Protein AF-A0A3Q2L7M7-F1 (afdb_monomer_lite)

pLDDT: mean 75.56, std 15.49, range [42.56, 92.5]

Sequence (85 aa):
MASSSGGGAAAGAAAANLNAVRETMDVLLEISRILNTGLDMETLSICVRLCEQGINPEALSSVIKELRKATEALKLPCTFAGILG

InterPro domains:
  IPR022214 Mitotic-spindle organizing protein 1 [PF12554] (22-68)
  IPR022214 Mitotic-spindle organizing protein 1 [PTHR28520] (13-74)

Structure (mmCIF, N/CA/C/O backbone):
data_AF-A0A3Q2L7M7-F1
#
_entry.id   AF-A0A3Q2L7M7-F1
#
loop_
_atom_site.group_PDB
_atom_site.id
_atom_site.type_symbol
_atom_site.label_atom_id
_atom_site.label_alt_id
_atom_site.label_comp_id
_atom_site.label_asym_id
_atom_site.label_entity_id
_atom_site.label_seq_id
_atom_site.pdbx_PDB_ins_code
_atom_site.Cartn_x
_atom_site.Cartn_y
_atom_site.Cartn_z
_atom_site.occupancy
_atom_site.B_iso_or_equiv
_atom_site.auth_seq_id
_atom_site.auth_comp_id
_atom_site.auth_asym_id
_atom_site.auth_atom_id
_atom_site.pdbx_PDB_model_num
ATOM 1 N N . MET A 1 1 ? 2.421 -1.820 -53.160 1.00 46.50 1 MET A N 1
ATOM 2 C CA . MET A 1 1 ? 2.563 -2.982 -52.257 1.00 46.50 1 MET A CA 1
ATOM 3 C C . MET A 1 1 ? 3.029 -2.474 -50.898 1.00 46.50 1 MET A C 1
ATOM 5 O O . MET A 1 1 ? 3.990 -1.724 -50.887 1.00 46.50 1 MET A O 1
ATOM 9 N N . ALA A 1 2 ? 2.286 -2.843 -49.842 1.00 46.72 2 ALA A N 1
ATOM 10 C CA . ALA A 1 2 ? 2.568 -2.811 -48.390 1.00 46.72 2 ALA A CA 1
ATOM 11 C C . ALA A 1 2 ? 3.254 -1.553 -47.798 1.00 46.72 2 ALA A C 1
ATOM 13 O O . ALA A 1 2 ? 4.433 -1.318 -48.011 1.00 46.72 2 ALA A O 1
ATOM 14 N N . SER A 1 3 ? 2.519 -0.659 -47.127 1.00 59.88 3 SER A N 1
ATOM 15 C CA . SER A 1 3 ? 2.149 -0.717 -45.692 1.00 59.88 3 SER A CA 1
ATOM 16 C C . SER A 1 3 ? 3.321 -0.448 -44.739 1.00 59.88 3 SER A C 1
ATOM 18 O O . SER A 1 3 ? 4.117 -1.336 -44.464 1.00 59.88 3 SER A O 1
ATOM 20 N N . SER A 1 4 ? 3.359 0.748 -44.144 1.00 53.91 4 SER A N 1
ATOM 21 C CA . SER A 1 4 ? 4.153 1.039 -42.942 1.00 53.91 4 SER A CA 1
ATOM 22 C C . SER A 1 4 ? 3.262 1.695 -41.883 1.00 53.91 4 SER A C 1
ATOM 24 O O . SER A 1 4 ? 3.315 2.897 -41.627 1.00 53.91 4 SER A O 1
ATOM 26 N N . SER A 1 5 ? 2.389 0.886 -41.285 1.00 61.41 5 SER A N 1
ATOM 27 C CA . SER A 1 5 ? 1.625 1.220 -40.084 1.00 61.41 5 SER A CA 1
ATOM 28 C C . SER A 1 5 ? 2.528 1.078 -38.851 1.00 61.41 5 SER A C 1
ATOM 30 O O . SER A 1 5 ? 2.571 0.025 -38.221 1.00 61.41 5 SER A O 1
ATOM 32 N N . GLY A 1 6 ? 3.281 2.129 -38.523 1.00 52.97 6 GLY A N 1
ATOM 33 C CA . GLY A 1 6 ? 4.198 2.170 -37.374 1.00 52.97 6 GLY A CA 1
ATOM 34 C C . GLY A 1 6 ? 3.632 2.831 -36.109 1.00 52.97 6 GLY A C 1
ATOM 35 O O . GLY A 1 6 ? 4.408 3.320 -35.299 1.00 52.97 6 GLY A O 1
ATOM 36 N N . GLY A 1 7 ? 2.306 2.909 -35.941 1.00 49.69 7 GLY A N 1
ATOM 37 C CA . GLY A 1 7 ? 1.666 3.653 -34.837 1.00 49.69 7 GLY A CA 1
ATOM 38 C C . GLY A 1 7 ? 1.266 2.840 -33.593 1.00 49.69 7 GLY A C 1
ATOM 39 O O . GLY A 1 7 ? 0.767 3.422 -32.637 1.00 49.69 7 GLY A O 1
ATOM 40 N N . GLY A 1 8 ? 1.438 1.511 -33.583 1.00 49.66 8 GLY A N 1
ATOM 41 C CA . GLY A 1 8 ? 0.818 0.631 -32.572 1.00 49.66 8 GLY A CA 1
ATOM 42 C C . GLY A 1 8 ? 1.666 0.240 -31.349 1.00 49.66 8 GLY A C 1
ATOM 43 O O . GLY A 1 8 ? 1.109 -0.222 -30.357 1.00 49.66 8 GLY A O 1
ATOM 44 N N . ALA A 1 9 ? 2.993 0.406 -31.377 1.00 50.00 9 ALA A N 1
ATOM 45 C CA . ALA A 1 9 ? 3.868 -0.180 -30.348 1.00 50.00 9 ALA A CA 1
ATOM 46 C C . ALA A 1 9 ? 3.841 0.563 -28.994 1.00 50.00 9 ALA A C 1
ATOM 48 O O . ALA A 1 9 ? 3.942 -0.068 -27.943 1.00 50.00 9 ALA A O 1
ATOM 49 N N . ALA A 1 10 ? 3.648 1.887 -28.992 1.00 50.56 10 ALA A N 1
ATOM 50 C CA . ALA A 1 10 ? 3.655 2.682 -27.758 1.00 50.56 10 ALA A CA 1
ATOM 51 C C . ALA A 1 10 ? 2.393 2.476 -26.892 1.00 50.56 10 ALA A C 1
ATOM 53 O O . ALA A 1 10 ? 2.475 2.513 -25.666 1.00 50.56 10 ALA A O 1
ATOM 54 N N . ALA A 1 11 ? 1.236 2.200 -27.509 1.00 53.50 11 ALA A N 1
ATOM 55 C CA . ALA A 1 11 ? -0.013 1.942 -26.784 1.00 53.50 11 ALA A CA 1
ATOM 56 C C . ALA A 1 11 ? -0.021 0.560 -26.102 1.00 53.50 11 ALA A C 1
ATOM 58 O O . ALA A 1 11 ? -0.522 0.423 -24.986 1.00 53.50 11 ALA A O 1
ATOM 59 N N . GLY A 1 12 ? 0.583 -0.453 -26.738 1.00 56.66 12 GLY A N 1
ATOM 60 C CA . GLY A 1 12 ? 0.698 -1.799 -26.167 1.00 56.66 12 GLY A CA 1
ATOM 61 C C . GLY A 1 12 ? 1.587 -1.851 -24.919 1.00 56.66 12 GLY A C 1
ATOM 62 O O . GLY A 1 12 ? 1.242 -2.520 -23.947 1.00 56.66 12 GLY A O 1
ATOM 63 N N . ALA A 1 13 ? 2.688 -1.093 -24.907 1.00 60.91 13 ALA A N 1
ATOM 64 C CA . ALA A 1 13 ? 3.602 -1.036 -23.764 1.00 60.91 13 ALA A CA 1
ATOM 65 C C . ALA A 1 13 ? 2.966 -0.379 -22.524 1.00 60.91 13 ALA A C 1
ATOM 67 O O . ALA A 1 13 ? 3.143 -0.864 -21.408 1.00 60.91 13 ALA A O 1
ATOM 68 N N . ALA A 1 14 ? 2.178 0.686 -22.710 1.00 65.56 14 ALA A N 1
ATOM 69 C CA . ALA A 1 14 ? 1.476 1.346 -21.609 1.00 65.56 14 ALA A CA 1
ATOM 70 C C . ALA A 1 14 ? 0.408 0.436 -20.975 1.00 65.56 14 ALA A C 1
ATOM 72 O O . ALA A 1 14 ? 0.308 0.366 -19.752 1.00 65.56 14 ALA A O 1
ATOM 73 N N . ALA A 1 15 ? -0.345 -0.309 -21.792 1.00 70.94 15 ALA A N 1
ATOM 74 C CA . ALA A 1 15 ? -1.343 -1.261 -21.303 1.00 70.94 15 ALA A CA 1
ATOM 75 C C . ALA A 1 15 ? -0.708 -2.430 -20.528 1.00 70.94 15 ALA A C 1
ATOM 77 O O . ALA A 1 15 ? -1.208 -2.811 -19.471 1.00 70.94 15 ALA A O 1
ATOM 78 N N . ALA A 1 16 ? 0.424 -2.957 -21.009 1.00 79.94 16 ALA A N 1
ATOM 79 C CA . ALA A 1 16 ? 1.170 -4.000 -20.307 1.00 79.94 16 ALA A CA 1
ATOM 80 C C . ALA A 1 16 ? 1.697 -3.515 -18.945 1.00 79.94 16 ALA A C 1
ATOM 82 O O . ALA A 1 16 ? 1.601 -4.238 -17.957 1.00 79.94 16 ALA A O 1
ATOM 83 N N . ASN A 1 17 ? 2.189 -2.274 -18.872 1.00 84.25 17 ASN A N 1
ATOM 84 C CA . ASN A 1 17 ? 2.674 -1.696 -17.620 1.00 84.25 17 ASN A CA 1
ATOM 85 C C . ASN A 1 17 ? 1.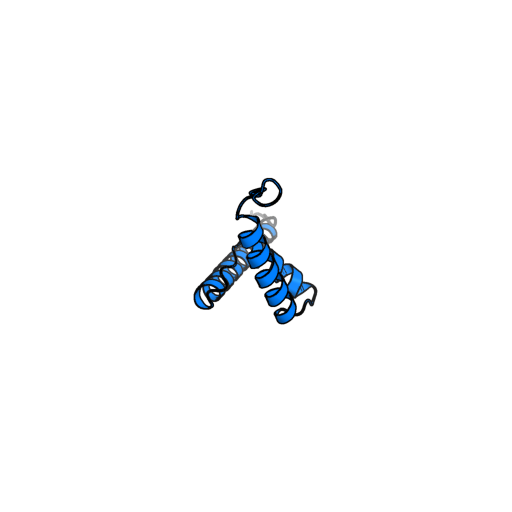546 -1.507 -16.591 1.00 84.25 17 ASN A C 1
ATOM 87 O O . ASN A 1 17 ? 1.723 -1.810 -15.416 1.00 84.25 17 ASN A O 1
ATOM 91 N N . LEU A 1 18 ? 0.365 -1.056 -17.025 1.00 83.94 18 LEU A N 1
ATOM 92 C CA . LEU A 1 18 ? -0.798 -0.928 -16.140 1.00 83.94 18 LEU A CA 1
ATOM 93 C C . LEU A 1 18 ? -1.264 -2.287 -15.600 1.00 83.94 18 LEU A C 1
ATOM 95 O O . LEU A 1 18 ? -1.616 -2.375 -14.425 1.00 83.94 18 LEU A O 1
ATOM 99 N N . ASN A 1 19 ? -1.226 -3.342 -16.422 1.00 87.69 19 ASN A N 1
ATOM 100 C CA . ASN A 1 19 ? -1.518 -4.701 -15.962 1.00 87.69 19 ASN A CA 1
ATOM 101 C C . ASN A 1 19 ? -0.492 -5.181 -14.930 1.00 87.69 19 ASN A C 1
ATOM 103 O O . ASN A 1 19 ? -0.891 -5.664 -13.876 1.00 87.69 19 ASN A O 1
ATOM 107 N N . ALA A 1 20 ? 0.803 -4.967 -15.177 1.00 88.44 20 ALA A N 1
ATOM 108 C CA . ALA A 1 20 ? 1.859 -5.343 -14.237 1.00 88.44 20 ALA A CA 1
ATOM 109 C C . ALA A 1 20 ? 1.723 -4.620 -12.884 1.00 88.44 20 ALA A C 1
ATOM 111 O O . ALA A 1 20 ? 1.860 -5.238 -11.828 1.00 88.44 20 ALA A O 1
ATOM 112 N N . VAL A 1 21 ? 1.404 -3.319 -12.892 1.00 88.06 21 VAL A N 1
ATOM 113 C CA . VAL A 1 21 ? 1.149 -2.551 -11.660 1.00 88.06 21 VAL A CA 1
ATOM 114 C C . VAL A 1 21 ? -0.054 -3.116 -10.910 1.00 88.06 21 VAL A C 1
ATOM 116 O O . VAL A 1 21 ? -0.003 -3.262 -9.690 1.00 88.06 21 VAL A O 1
ATOM 119 N N . ARG A 1 22 ? -1.125 -3.455 -11.630 1.00 88.19 22 ARG A N 1
ATOM 120 C CA . ARG A 1 22 ? -2.348 -3.995 -11.038 1.00 88.19 22 ARG A CA 1
ATOM 121 C C . ARG A 1 22 ? -2.107 -5.359 -10.390 1.00 88.19 22 ARG A C 1
ATOM 123 O O . ARG A 1 22 ? -2.433 -5.519 -9.220 1.00 88.19 22 ARG A O 1
ATOM 130 N N . GLU A 1 23 ? -1.433 -6.270 -11.092 1.00 90.88 23 GLU A N 1
ATOM 131 C CA . GLU A 1 23 ? -1.006 -7.568 -10.549 1.00 90.88 23 GLU A CA 1
ATOM 132 C C . GLU A 1 23 ? -0.105 -7.400 -9.318 1.00 90.88 23 GLU A C 1
ATOM 134 O O . GLU A 1 23 ? -0.288 -8.076 -8.309 1.00 90.88 23 GLU A O 1
ATOM 139 N N . THR A 1 24 ? 0.833 -6.449 -9.360 1.00 90.38 24 THR A N 1
ATOM 140 C CA . THR A 1 24 ? 1.720 -6.159 -8.223 1.00 90.38 24 THR A CA 1
ATOM 141 C C . THR A 1 24 ? 0.930 -5.672 -7.006 1.00 90.38 24 THR A C 1
ATOM 143 O O . THR A 1 24 ? 1.184 -6.119 -5.887 1.00 90.38 24 THR A O 1
ATOM 146 N N . MET A 1 25 ? -0.046 -4.779 -7.202 1.00 90.62 25 MET A N 1
ATOM 147 C CA . MET A 1 25 ? -0.905 -4.293 -6.117 1.00 90.62 25 MET A CA 1
ATOM 148 C C . MET A 1 25 ? -1.811 -5.390 -5.552 1.00 90.62 25 MET A C 1
ATOM 150 O O . MET A 1 25 ? -1.984 -5.455 -4.335 1.00 90.62 25 MET A O 1
ATOM 154 N N . ASP A 1 26 ? -2.342 -6.272 -6.400 1.00 91.25 26 ASP A N 1
ATOM 155 C CA . ASP A 1 26 ? -3.161 -7.406 -5.965 1.00 91.25 26 ASP A CA 1
ATOM 156 C C . ASP A 1 26 ? -2.348 -8.368 -5.079 1.00 91.25 26 ASP A C 1
ATOM 158 O O . ASP A 1 26 ? -2.792 -8.721 -3.983 1.00 91.25 26 ASP A O 1
ATOM 162 N N . VAL A 1 27 ? -1.112 -8.699 -5.477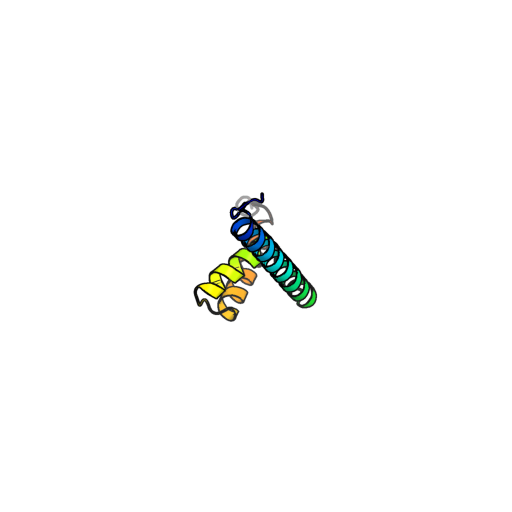 1.00 92.50 27 VAL A N 1
ATOM 163 C CA . VAL A 1 27 ? -0.199 -9.527 -4.667 1.00 92.50 27 VAL A CA 1
ATOM 164 C C . VAL A 1 27 ? 0.140 -8.849 -3.335 1.00 92.50 27 VAL A C 1
ATOM 166 O O . VAL A 1 27 ? 0.110 -9.489 -2.282 1.00 92.50 27 VAL A O 1
ATOM 169 N N . LEU A 1 28 ? 0.432 -7.544 -3.341 1.00 89.31 28 LEU A N 1
ATOM 170 C CA . LEU A 1 28 ? 0.719 -6.786 -2.116 1.00 89.31 28 LEU A CA 1
ATOM 171 C C . LEU A 1 28 ? -0.476 -6.760 -1.150 1.00 89.31 28 LEU A C 1
ATOM 173 O O . LEU A 1 28 ? -0.294 -6.827 0.073 1.00 89.31 28 LEU A O 1
ATOM 177 N N . LEU A 1 29 ? -1.700 -6.685 -1.675 1.00 89.06 29 LEU A N 1
ATOM 178 C CA . LEU A 1 29 ? -2.904 -6.780 -0.858 1.00 89.06 29 LEU A CA 1
ATOM 179 C C . LEU A 1 29 ? -3.105 -8.174 -0.275 1.00 89.06 29 LEU A C 1
ATOM 181 O O . LEU A 1 29 ? -3.523 -8.301 0.876 1.00 89.06 29 LEU A O 1
ATOM 185 N N . GLU A 1 30 ? -2.810 -9.218 -1.040 1.00 90.56 30 GLU A N 1
ATOM 186 C CA . GLU A 1 30 ? -2.907 -10.592 -0.560 1.00 90.56 30 GLU A CA 1
ATOM 187 C C . GLU A 1 30 ? -1.921 -10.852 0.586 1.00 90.56 30 GLU A C 1
ATOM 189 O O . GLU A 1 30 ? -2.316 -11.361 1.637 1.00 90.56 30 GLU A O 1
ATOM 194 N N . ILE A 1 31 ? -0.684 -10.360 0.467 1.00 88.81 31 ILE A N 1
ATOM 195 C CA . ILE A 1 31 ? 0.299 -10.364 1.563 1.00 88.81 31 ILE A CA 1
ATOM 196 C C . ILE A 1 31 ? -0.240 -9.602 2.783 1.00 88.81 31 ILE A C 1
ATOM 198 O O . ILE A 1 31 ? -0.156 -10.083 3.915 1.00 88.81 31 ILE A O 1
ATOM 202 N N . SER A 1 32 ? -0.837 -8.429 2.566 1.00 82.75 32 SER A N 1
ATOM 203 C CA . SER A 1 32 ? -1.422 -7.607 3.634 1.00 82.75 32 SER A CA 1
ATOM 204 C C . SER A 1 32 ? -2.579 -8.307 4.356 1.00 82.75 32 SER A C 1
ATOM 206 O O . SER A 1 32 ? -2.718 -8.170 5.574 1.00 82.75 32 SER A O 1
ATOM 208 N N . ARG A 1 33 ? -3.383 -9.097 3.632 1.00 85.75 33 ARG A N 1
ATOM 209 C CA . ARG A 1 33 ? -4.446 -9.937 4.203 1.00 85.75 33 ARG A CA 1
ATOM 210 C C . ARG A 1 33 ? -3.879 -11.087 5.026 1.00 85.75 33 ARG A C 1
ATOM 212 O O . ARG A 1 33 ? -4.363 -11.312 6.130 1.00 85.75 33 ARG A O 1
ATOM 219 N N . ILE A 1 34 ? -2.839 -11.764 4.537 1.00 88.88 34 ILE A N 1
ATOM 220 C CA . ILE A 1 34 ? -2.164 -12.848 5.273 1.00 88.88 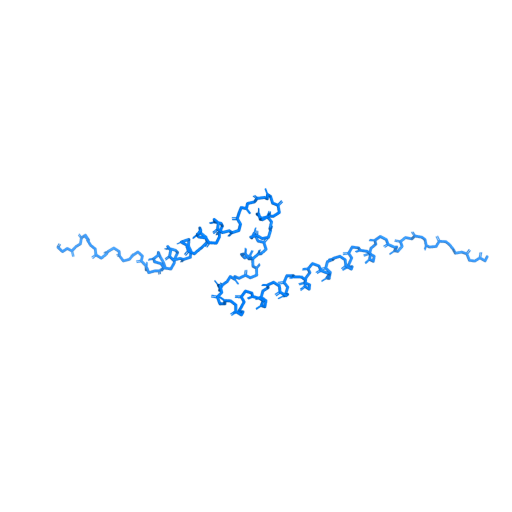34 ILE A CA 1
ATOM 221 C C . ILE A 1 34 ? -1.577 -12.324 6.589 1.00 88.88 34 ILE A C 1
ATOM 223 O O . ILE A 1 34 ? -1.737 -12.947 7.635 1.00 88.88 34 ILE A O 1
ATOM 227 N N . LEU A 1 35 ? -0.942 -11.150 6.555 1.00 81.88 35 LEU A N 1
ATOM 228 C CA . LEU A 1 35 ? -0.379 -10.488 7.736 1.00 81.88 35 LEU A CA 1
ATOM 229 C C . LEU A 1 35 ? -1.431 -9.778 8.603 1.00 81.88 35 LEU A C 1
ATOM 231 O O . LEU A 1 35 ? -1.085 -9.172 9.617 1.00 81.88 35 LEU A O 1
ATOM 235 N N . ASN A 1 36 ? -2.703 -9.832 8.202 1.00 79.00 36 ASN A N 1
ATOM 236 C CA . ASN A 1 36 ? -3.839 -9.205 8.863 1.00 79.00 36 ASN A CA 1
ATOM 237 C C . ASN A 1 36 ? -3.599 -7.722 9.216 1.00 79.00 36 ASN A C 1
ATOM 239 O O . ASN A 1 36 ? -4.023 -7.234 10.264 1.00 79.00 36 ASN A O 1
ATOM 243 N N . THR A 1 37 ? -2.903 -6.987 8.337 1.00 79.06 37 THR A N 1
ATOM 244 C CA . THR A 1 37 ? -2.629 -5.553 8.536 1.00 79.06 37 THR A CA 1
ATOM 245 C C . THR A 1 37 ? -3.899 -4.722 8.394 1.00 79.06 37 THR A C 1
ATOM 247 O O . THR A 1 37 ? -3.977 -3.621 8.934 1.00 79.06 37 THR A O 1
ATOM 250 N N . GLY A 1 38 ? -4.907 -5.242 7.683 1.00 78.19 38 GLY A N 1
ATOM 251 C CA . GLY A 1 38 ? -6.212 -4.617 7.475 1.00 78.19 38 GLY A CA 1
ATOM 252 C C . GLY A 1 38 ? -6.169 -3.345 6.626 1.00 78.19 38 GLY A C 1
ATOM 253 O O . GLY A 1 38 ? -7.062 -2.515 6.771 1.00 78.19 38 GLY A O 1
ATOM 254 N N . LEU A 1 39 ? -5.113 -3.142 5.834 1.00 81.88 39 LEU A N 1
ATOM 255 C CA . LEU A 1 39 ? -4.976 -1.990 4.940 1.00 81.88 39 LEU A CA 1
ATOM 256 C C . LEU A 1 39 ? -5.867 -2.166 3.705 1.00 81.88 39 LEU A C 1
ATOM 258 O O . LEU A 1 39 ? -5.931 -3.253 3.135 1.00 81.88 39 LEU A O 1
ATOM 262 N N . ASP A 1 40 ? -6.546 -1.092 3.307 1.00 85.25 40 ASP A N 1
ATOM 263 C CA . ASP A 1 40 ? -7.374 -1.054 2.099 1.00 85.25 40 ASP A CA 1
ATOM 264 C C . ASP A 1 40 ? -6.522 -0.797 0.838 1.00 85.25 40 ASP A C 1
ATOM 266 O O . ASP A 1 40 ? -5.418 -0.254 0.954 1.00 85.25 40 ASP A O 1
ATOM 270 N N . MET A 1 41 ? -7.033 -1.147 -0.353 1.00 82.75 41 MET A N 1
ATOM 271 C CA . MET A 1 41 ? -6.389 -0.883 -1.655 1.00 82.75 41 MET A CA 1
ATOM 272 C C . MET A 1 41 ? -5.885 0.562 -1.756 1.00 82.75 41 MET A C 1
ATOM 274 O O . MET A 1 41 ? -4.741 0.806 -2.150 1.00 82.75 41 MET A O 1
ATOM 278 N N . GLU A 1 42 ? -6.720 1.530 -1.367 1.00 85.88 42 GLU A N 1
ATOM 279 C CA . GLU A 1 42 ? -6.352 2.944 -1.448 1.00 85.88 42 GLU A CA 1
ATOM 280 C C . GLU A 1 42 ? -5.191 3.269 -0.507 1.00 85.88 42 GLU A C 1
ATOM 282 O O . GLU A 1 42 ? -4.214 3.906 -0.905 1.00 85.88 42 GLU A O 1
ATOM 287 N N . THR A 1 43 ? -5.251 2.767 0.729 1.00 84.62 43 THR A N 1
ATOM 288 C CA . THR A 1 43 ? -4.218 3.024 1.741 1.00 84.62 43 THR A CA 1
ATOM 289 C C . THR A 1 43 ? -2.892 2.391 1.340 1.00 84.62 43 THR A C 1
ATOM 291 O O . THR A 1 43 ? -1.846 3.026 1.464 1.00 84.62 43 THR A O 1
ATOM 294 N N . LEU A 1 44 ? -2.923 1.164 0.816 1.00 87.38 44 LEU A N 1
ATOM 295 C CA . LEU A 1 44 ? -1.732 0.453 0.366 1.00 87.38 44 LEU A CA 1
ATOM 296 C C . LEU A 1 44 ? -1.040 1.207 -0.774 1.00 87.38 44 LEU A C 1
ATOM 298 O O . LEU A 1 44 ? 0.174 1.398 -0.724 1.00 87.38 44 LEU A O 1
ATOM 302 N N . SER A 1 45 ? -1.803 1.723 -1.743 1.00 89.56 45 SER A N 1
ATOM 303 C CA . SER A 1 45 ? -1.244 2.514 -2.848 1.00 89.56 45 SER A CA 1
ATOM 304 C C . SER A 1 45 ? -0.510 3.773 -2.362 1.00 89.56 45 SER A C 1
ATOM 306 O O . SER A 1 45 ? 0.563 4.112 -2.863 1.00 89.56 45 SER A O 1
ATOM 308 N N . ILE A 1 46 ? -1.041 4.437 -1.328 1.00 89.19 46 ILE A N 1
ATOM 309 C CA . ILE A 1 46 ? -0.406 5.600 -0.700 1.00 89.19 46 ILE A CA 1
ATOM 310 C C . ILE A 1 46 ? 0.879 5.172 0.016 1.00 89.19 46 ILE A C 1
ATOM 312 O O . ILE A 1 46 ? 1.905 5.830 -0.137 1.00 89.19 46 ILE A O 1
ATOM 316 N N . CYS A 1 47 ? 0.852 4.051 0.744 1.00 88.25 47 CYS A N 1
ATOM 317 C CA . CYS A 1 47 ? 2.033 3.511 1.421 1.00 88.25 47 CYS A CA 1
ATOM 318 C C . CYS A 1 47 ? 3.169 3.235 0.436 1.00 88.25 47 CYS A C 1
ATOM 320 O O . CYS A 1 47 ? 4.304 3.602 0.711 1.00 88.25 47 CYS A O 1
ATOM 322 N N . VAL A 1 48 ? 2.870 2.635 -0.720 1.00 89.12 48 VAL A N 1
ATOM 323 C CA . VAL A 1 48 ? 3.872 2.339 -1.754 1.00 89.12 48 VAL A CA 1
ATOM 324 C C . VAL A 1 48 ? 4.522 3.624 -2.261 1.00 89.12 48 VAL A C 1
ATOM 326 O O . VAL A 1 48 ? 5.745 3.722 -2.258 1.00 89.12 48 VAL A O 1
ATOM 329 N N . ARG A 1 49 ? 3.729 4.653 -2.582 1.00 90.38 49 ARG A N 1
ATOM 330 C CA . ARG A 1 49 ? 4.250 5.957 -3.034 1.00 90.38 49 ARG A CA 1
ATOM 331 C C . ARG A 1 49 ? 5.109 6.654 -1.979 1.00 90.38 49 ARG A C 1
ATOM 333 O O . ARG A 1 49 ? 6.076 7.327 -2.316 1.00 90.38 49 ARG A O 1
ATOM 340 N N . LEU A 1 50 ? 4.755 6.512 -0.704 1.00 88.44 50 LEU A N 1
ATOM 341 C CA . LEU A 1 50 ? 5.538 7.048 0.411 1.00 88.44 50 LEU A CA 1
ATOM 342 C C . LEU A 1 50 ? 6.845 6.262 0.607 1.00 88.44 50 LEU A C 1
ATOM 344 O O . LEU A 1 50 ? 7.901 6.859 0.808 1.00 88.44 50 LEU A O 1
ATOM 348 N N . CYS A 1 51 ? 6.806 4.935 0.486 1.00 87.31 51 CYS A N 1
ATOM 349 C CA . CYS A 1 51 ? 7.999 4.089 0.520 1.00 87.31 51 CYS A CA 1
ATOM 350 C C . CYS A 1 51 ? 8.951 4.390 -0.651 1.00 87.31 51 CYS A C 1
ATOM 352 O O . CYS A 1 51 ? 10.161 4.438 -0.449 1.00 87.31 51 CYS A O 1
ATOM 354 N N . GLU A 1 52 ? 8.429 4.669 -1.850 1.00 88.88 52 GLU A N 1
ATOM 355 C CA . GLU A 1 52 ? 9.219 5.105 -3.015 1.00 88.88 52 GLU A CA 1
ATOM 356 C C . GLU A 1 52 ? 9.944 6.441 -2.775 1.00 88.88 52 GLU A C 1
ATOM 358 O O . GLU A 1 52 ? 11.011 6.675 -3.338 1.00 88.88 52 GLU A O 1
ATOM 363 N N . GLN A 1 53 ? 9.413 7.301 -1.899 1.00 89.75 53 GLN A N 1
ATOM 364 C CA . GLN A 1 53 ? 10.070 8.541 -1.465 1.00 89.75 53 GLN A CA 1
ATOM 365 C C . GLN A 1 53 ? 11.164 8.313 -0.406 1.00 89.75 53 GLN A C 1
ATOM 367 O O . GLN A 1 53 ? 11.776 9.273 0.061 1.00 89.75 53 GLN A O 1
ATOM 372 N N . GLY A 1 54 ? 11.433 7.059 -0.029 1.00 88.25 54 GLY A N 1
ATOM 373 C CA . GLY A 1 54 ? 12.454 6.698 0.955 1.00 88.25 54 GLY A CA 1
ATOM 374 C C . GLY A 1 54 ? 11.970 6.764 2.404 1.00 88.25 54 GLY A C 1
ATOM 375 O O . GLY A 1 54 ? 12.789 6.825 3.321 1.00 88.25 54 GLY A O 1
ATOM 376 N N . ILE A 1 55 ? 10.654 6.763 2.636 1.00 88.75 55 ILE A N 1
ATOM 377 C CA . ILE A 1 55 ? 10.106 6.697 3.993 1.00 88.75 55 ILE A CA 1
ATOM 378 C C . ILE A 1 55 ? 10.339 5.301 4.570 1.00 88.75 55 ILE A C 1
ATOM 380 O O . ILE A 1 55 ? 10.096 4.288 3.916 1.00 88.75 55 ILE A O 1
ATOM 384 N N . ASN A 1 56 ? 10.785 5.252 5.828 1.00 90.31 56 ASN A N 1
ATOM 385 C CA . ASN A 1 56 ? 10.974 3.995 6.537 1.00 90.31 56 ASN A CA 1
ATOM 386 C C . ASN A 1 56 ? 9.613 3.281 6.725 1.00 90.31 56 ASN A C 1
ATOM 388 O O . ASN A 1 56 ? 8.734 3.833 7.403 1.00 90.31 56 ASN A O 1
ATOM 392 N N . PRO A 1 57 ? 9.429 2.060 6.183 1.00 83.62 57 PRO A N 1
ATOM 393 C CA . PRO A 1 57 ? 8.175 1.318 6.298 1.00 83.62 57 PRO A CA 1
ATOM 394 C C . PRO A 1 57 ? 7.796 1.008 7.753 1.00 83.62 57 PRO A C 1
ATOM 396 O O . PRO A 1 57 ? 6.609 0.957 8.074 1.00 83.62 57 PRO A O 1
ATOM 399 N N . GLU A 1 58 ? 8.771 0.854 8.655 1.00 83.25 58 GLU A N 1
ATOM 400 C CA . GLU A 1 58 ? 8.500 0.606 10.075 1.00 83.25 58 GLU A CA 1
ATOM 401 C C . GLU A 1 58 ? 7.805 1.805 10.729 1.00 83.25 58 GLU A C 1
ATOM 403 O O . GLU A 1 58 ? 6.753 1.647 11.357 1.00 83.25 58 GLU A O 1
ATOM 408 N N . ALA A 1 59 ? 8.336 3.013 10.508 1.00 87.31 59 ALA A N 1
ATOM 409 C CA . ALA A 1 59 ? 7.757 4.254 11.018 1.00 87.31 59 ALA A CA 1
ATOM 410 C C . ALA A 1 59 ? 6.361 4.502 10.426 1.00 87.31 59 ALA A C 1
ATOM 412 O O . ALA A 1 59 ? 5.416 4.807 11.155 1.00 87.31 59 ALA A O 1
ATOM 413 N N . LEU A 1 60 ? 6.212 4.290 9.115 1.00 85.12 60 LEU A N 1
ATOM 414 C CA . LEU A 1 60 ? 4.944 4.430 8.402 1.00 85.12 60 LEU A CA 1
ATOM 415 C C . LEU A 1 60 ? 3.882 3.467 8.960 1.00 85.12 60 LEU A C 1
ATOM 417 O O . LEU A 1 60 ? 2.744 3.871 9.202 1.00 85.12 60 LEU A O 1
ATOM 421 N N . SER A 1 61 ? 4.257 2.219 9.254 1.00 83.75 61 SER A N 1
ATOM 422 C CA . SER A 1 61 ? 3.342 1.238 9.846 1.00 83.75 61 SER A CA 1
ATOM 423 C C . SER A 1 61 ? 2.832 1.654 11.231 1.00 83.75 61 SER A C 1
ATOM 425 O O . SER A 1 61 ? 1.662 1.421 11.543 1.00 83.75 61 SER A O 1
ATOM 427 N N . SER A 1 62 ? 3.680 2.287 12.052 1.00 84.56 62 SER A N 1
ATOM 428 C CA . SER A 1 62 ? 3.302 2.769 13.384 1.00 84.56 62 SER A CA 1
ATOM 429 C C . SER A 1 62 ? 2.277 3.893 13.280 1.00 84.56 62 SER A C 1
ATOM 431 O O . SER A 1 62 ? 1.215 3.820 13.896 1.00 84.56 62 SER A O 1
ATOM 433 N N . VAL A 1 63 ? 2.548 4.876 12.417 1.00 85.69 63 VAL A N 1
ATOM 434 C CA . VAL A 1 63 ? 1.650 6.013 12.180 1.00 85.69 63 VAL A CA 1
ATOM 435 C C . VAL A 1 63 ? 0.296 5.539 11.655 1.00 85.69 63 VAL A C 1
ATOM 437 O O . VAL A 1 63 ? -0.740 5.971 12.151 1.00 85.69 63 VAL A O 1
ATOM 440 N N . ILE A 1 64 ? 0.262 4.605 10.701 1.00 84.31 64 ILE A N 1
ATOM 441 C CA . ILE A 1 64 ? -1.010 4.099 10.165 1.00 84.31 64 ILE A CA 1
ATOM 442 C C . ILE A 1 64 ? -1.813 3.336 11.222 1.00 84.31 64 ILE A C 1
ATOM 444 O O . ILE A 1 64 ? -3.033 3.499 11.297 1.00 84.31 64 ILE A O 1
ATOM 448 N N . LYS A 1 65 ? -1.161 2.518 12.056 1.00 82.50 65 LYS A N 1
ATOM 449 C CA . LYS A 1 65 ? -1.836 1.815 13.159 1.00 82.50 65 LYS A CA 1
ATOM 450 C C . LYS A 1 65 ? -2.442 2.802 14.155 1.00 82.50 65 LYS A C 1
ATOM 452 O O . LYS A 1 65 ? -3.596 2.635 14.549 1.00 82.50 65 LYS A O 1
ATOM 457 N N . GLU A 1 66 ? -1.695 3.838 14.526 1.00 83.88 66 GLU A N 1
ATOM 458 C CA . GLU A 1 66 ? -2.174 4.885 15.430 1.00 83.88 66 GLU A CA 1
ATOM 459 C C . GLU A 1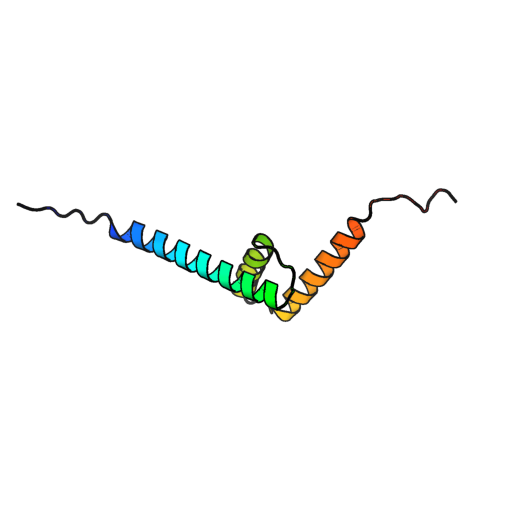 66 ? -3.328 5.687 14.830 1.00 83.88 66 GLU A C 1
ATOM 461 O O . GLU A 1 66 ? -4.351 5.856 15.490 1.00 83.88 66 GLU A O 1
ATOM 466 N N . LEU A 1 67 ? -3.221 6.108 13.566 1.00 84.00 67 LEU A N 1
ATOM 467 C CA . LEU A 1 67 ? -4.281 6.849 12.879 1.00 84.00 67 LEU A CA 1
ATOM 468 C C . LEU A 1 67 ? -5.570 6.035 12.767 1.00 84.00 67 LEU A C 1
ATOM 470 O O . LEU A 1 67 ? -6.656 6.572 12.988 1.00 84.00 67 LEU A O 1
ATOM 474 N N . ARG A 1 68 ? -5.478 4.734 12.475 1.00 81.94 68 ARG A N 1
ATOM 475 C CA . ARG A 1 68 ? -6.656 3.856 12.417 1.00 81.94 68 ARG A CA 1
ATOM 476 C C . ARG A 1 68 ? -7.306 3.689 13.781 1.00 81.94 68 ARG A C 1
ATOM 478 O O . ARG A 1 68 ? -8.518 3.850 13.887 1.00 81.94 68 ARG A O 1
ATOM 485 N N . LYS A 1 69 ? -6.503 3.462 14.824 1.00 80.31 69 LYS A N 1
ATOM 486 C CA . LYS A 1 69 ? -6.985 3.358 16.206 1.00 80.31 69 LYS A CA 1
ATOM 487 C C . LYS A 1 69 ? -7.640 4.659 16.683 1.00 80.31 69 LYS A C 1
ATOM 489 O O . LYS A 1 69 ? -8.703 4.617 17.294 1.00 80.31 69 LYS A O 1
ATOM 494 N N . ALA A 1 70 ? -7.041 5.811 16.380 1.00 79.12 70 ALA A N 1
ATOM 495 C CA . ALA A 1 70 ? -7.602 7.120 16.708 1.00 79.12 70 ALA A CA 1
ATOM 496 C C . ALA A 1 70 ? -8.906 7.384 15.941 1.00 79.12 70 ALA A C 1
ATOM 498 O O . ALA A 1 70 ? -9.868 7.873 16.521 1.00 79.12 70 ALA A O 1
ATOM 499 N N . THR A 1 71 ? -8.966 7.008 14.659 1.00 78.69 71 THR A N 1
ATOM 500 C CA . THR A 1 71 ? -10.170 7.152 13.828 1.00 78.69 71 THR A CA 1
ATOM 501 C C . THR A 1 71 ? -11.309 6.273 14.331 1.00 78.69 71 THR A C 1
ATOM 503 O O . THR A 1 71 ? -12.435 6.748 14.401 1.00 78.69 71 THR A O 1
ATOM 506 N N . GLU A 1 72 ? -11.049 5.022 14.721 1.00 74.38 72 GLU A N 1
ATOM 507 C CA . GLU A 1 72 ? -12.054 4.158 15.358 1.00 74.38 72 GLU A CA 1
ATOM 508 C C . GLU A 1 72 ? -12.521 4.722 16.706 1.00 74.38 72 GLU A C 1
ATOM 510 O O . GLU A 1 72 ? -13.722 4.744 16.972 1.00 74.38 72 GLU A O 1
ATOM 515 N N . ALA A 1 73 ? -11.601 5.255 17.516 1.00 70.50 73 ALA A N 1
ATOM 516 C CA . ALA A 1 73 ? -11.932 5.916 18.779 1.00 70.50 73 ALA A CA 1
ATOM 517 C C . ALA A 1 73 ? -12.764 7.198 18.584 1.00 70.50 73 ALA A C 1
ATOM 519 O O . ALA A 1 73 ? -13.629 7.488 19.401 1.00 70.50 73 ALA A O 1
ATOM 520 N N . LEU A 1 74 ? -12.540 7.937 17.493 1.00 65.44 74 LEU A N 1
ATOM 521 C CA . LEU A 1 74 ? -13.317 9.119 17.093 1.00 65.44 74 LEU A CA 1
ATOM 522 C C . LEU A 1 74 ? -14.643 8.766 16.397 1.00 65.44 74 LEU A C 1
ATOM 524 O O . LEU A 1 74 ? -15.539 9.605 16.323 1.00 65.44 74 LEU A O 1
ATOM 528 N N . LYS A 1 75 ? -14.772 7.547 15.856 1.00 60.06 75 LYS A N 1
ATOM 529 C CA . LYS A 1 75 ? -16.013 7.037 15.249 1.00 60.06 75 LYS A CA 1
ATOM 530 C C . LYS A 1 75 ? -17.034 6.621 16.300 1.00 60.06 75 LYS A C 1
ATOM 532 O O . LYS A 1 75 ? -18.224 6.565 15.989 1.00 60.06 75 LYS A O 1
ATOM 537 N N . LEU A 1 76 ? -16.587 6.366 17.532 1.00 53.00 76 LEU A N 1
ATOM 538 C CA . LEU A 1 76 ? -17.474 6.453 18.682 1.00 53.00 76 LEU A CA 1
ATOM 539 C C . LEU A 1 76 ? -17.911 7.914 18.757 1.00 53.00 76 LEU A C 1
ATOM 541 O O . LEU A 1 76 ? -17.054 8.792 18.854 1.00 53.00 76 LEU A O 1
ATOM 545 N N . PRO A 1 77 ? -19.211 8.181 18.583 1.00 45.44 77 PRO A N 1
ATOM 546 C CA . PRO A 1 77 ? -19.698 9.512 18.315 1.00 45.44 77 PRO A CA 1
ATOM 547 C C . PRO A 1 77 ? -19.201 10.482 19.371 1.00 45.44 77 PRO A C 1
ATOM 549 O O . PRO A 1 77 ? -18.944 10.135 20.522 1.00 45.44 77 PRO A O 1
ATOM 552 N N . CYS A 1 78 ? -19.173 11.731 18.943 1.00 42.56 78 CYS A N 1
ATOM 553 C CA . CYS A 1 78 ? -19.355 12.912 19.754 1.00 42.56 78 CYS A CA 1
ATOM 554 C C . CYS A 1 78 ? -20.611 12.783 20.658 1.00 42.56 78 CYS A C 1
ATOM 556 O O . CYS A 1 78 ? -21.554 13.558 20.549 1.00 42.56 78 CYS A O 1
ATOM 558 N N . THR A 1 79 ? -20.674 11.803 21.561 1.00 51.31 79 THR A N 1
ATOM 559 C CA . THR A 1 79 ? -21.494 11.883 22.755 1.00 51.31 79 THR A CA 1
ATOM 560 C C . THR A 1 79 ? -20.698 12.756 23.692 1.00 51.31 79 THR A C 1
ATOM 562 O O . THR A 1 79 ? -19.838 12.313 24.448 1.00 51.31 79 THR A O 1
ATOM 565 N N . PHE A 1 80 ? -20.972 14.039 23.538 1.00 51.62 80 PHE A N 1
ATOM 566 C CA . PHE A 1 80 ? -21.176 15.048 24.565 1.00 51.62 80 PHE A CA 1
ATOM 567 C C . PHE A 1 80 ? -21.762 14.470 25.887 1.00 51.62 80 PHE A C 1
ATOM 569 O O . PHE A 1 80 ? -22.807 14.895 26.359 1.00 51.62 80 PHE A O 1
ATOM 576 N N . ALA A 1 81 ? -21.134 13.454 26.481 1.00 56.16 81 ALA A N 1
ATOM 577 C CA . ALA A 1 81 ? -21.615 12.695 27.638 1.00 56.16 81 ALA A CA 1
ATOM 578 C C . ALA A 1 81 ? -20.914 13.123 28.938 1.00 56.16 81 ALA A C 1
ATOM 580 O O . ALA A 1 81 ? -20.757 12.318 29.848 1.00 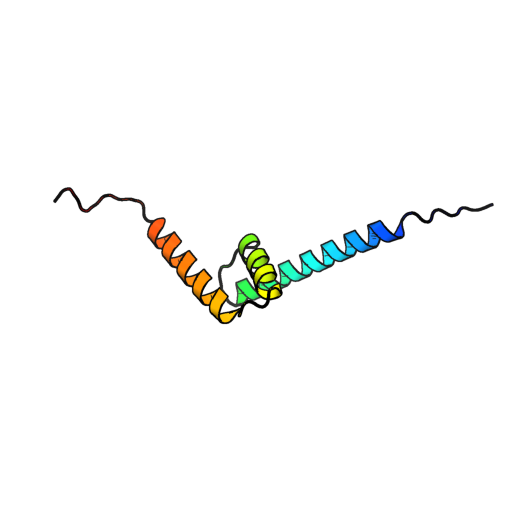56.16 81 ALA A O 1
ATOM 581 N N . GLY A 1 82 ? -20.455 14.378 29.022 1.00 52.72 82 GLY A N 1
ATOM 582 C CA . GLY A 1 82 ? -19.661 14.845 30.163 1.00 52.72 82 GLY A CA 1
ATOM 583 C C . GLY A 1 82 ? -19.879 16.286 30.622 1.00 52.72 82 GLY A C 1
ATOM 584 O O . GLY A 1 82 ? -19.090 16.747 31.434 1.00 52.72 82 GLY A O 1
ATOM 585 N N . ILE A 1 83 ? -20.889 17.020 30.131 1.00 59.62 83 ILE A N 1
ATOM 586 C CA . ILE A 1 83 ? -21.157 18.405 30.604 1.00 59.62 83 ILE A CA 1
ATOM 587 C C . ILE A 1 83 ? -22.565 18.557 31.219 1.00 59.62 83 ILE A C 1
ATOM 589 O O . ILE A 1 83 ? -22.978 19.655 31.569 1.00 59.62 83 ILE A O 1
ATOM 593 N N . LEU A 1 84 ? -23.313 17.467 31.420 1.00 52.91 84 LEU A N 1
ATOM 594 C CA . LEU A 1 84 ? -24.551 17.498 32.209 1.00 52.91 84 LEU A CA 1
ATOM 595 C C . LEU A 1 84 ? -24.530 16.366 33.247 1.00 52.91 84 LEU A C 1
ATOM 597 O O . LEU A 1 84 ? -25.000 15.261 32.984 1.00 52.91 84 LEU A O 1
ATOM 601 N N . GLY A 1 85 ? -23.923 16.647 34.400 1.00 44.62 85 GLY A N 1
ATOM 602 C CA . GLY A 1 85 ? -23.829 15.759 35.561 1.00 44.62 85 GLY A CA 1
ATOM 603 C C . GLY A 1 85 ? -23.028 16.408 36.672 1.00 44.62 85 GLY A C 1
ATOM 604 O O . GLY A 1 85 ? -21.791 16.455 36.515 1.00 44.62 85 GLY A O 1
#

Secondary structure (DSSP, 8-state):
-------SHHHHHHHHHHHHHHHHHHHHHHHHHHTT----HHHHHHHHHHHHTT--H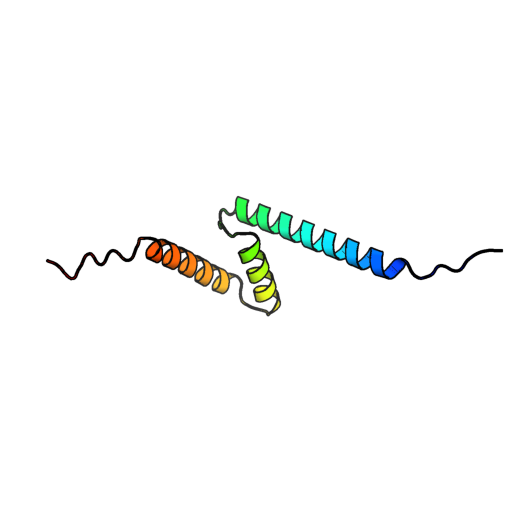HHHHHHHHHHHHHHHHHHS-----SS--

Organism: Equus caballus (NCBI:txid9796)

Radius of gyration: 22.2 Å; chains: 1; bounding box: 37×31×88 Å

Foldseek 3Di:
DDDDPPPPDVVVVVVVVVVVVVVVLVVVVVVCVVVVLVDDSVRVVVLVVVVVVVDDNVVVSVVVVVVVVVVVVPVPDPPPVPPPD